Protein AF-G9ZBE1-F1 (afdb_monomer_lite)

Organism: NCBI:txid797473

pLDDT: mean 73.11, std 12.09, range [47.0, 89.06]

Structure (mmCIF, N/CA/C/O backbone):
data_AF-G9ZBE1-F1
#
_entry.id   AF-G9ZBE1-F1
#
loop_
_atom_site.group_PDB
_atom_site.id
_atom_site.type_symbol
_atom_site.label_atom_id
_atom_site.label_alt_id
_atom_site.label_comp_id
_atom_site.label_asym_id
_atom_site.label_entity_id
_atom_site.label_seq_id
_atom_site.pdbx_PDB_ins_code
_atom_site.Cartn_x
_atom_site.Cartn_y
_atom_site.Cartn_z
_atom_site.occupancy
_atom_site.B_iso_or_equiv
_atom_site.auth_seq_id
_atom_site.auth_comp_id
_atom_site.auth_asym_id
_atom_site.auth_atom_id
_atom_site.pdbx_PDB_model_num
ATOM 1 N N . MET A 1 1 ? -3.072 -9.191 -28.653 1.00 50.47 1 MET A N 1
ATOM 2 C CA . MET A 1 1 ? -3.998 -8.222 -28.017 1.00 50.47 1 MET A CA 1
ATOM 3 C C . MET A 1 1 ? -5.434 -8.703 -28.158 1.00 50.47 1 MET A C 1
ATOM 5 O O . MET A 1 1 ? -5.797 -9.141 -29.244 1.00 50.47 1 MET A O 1
ATOM 9 N N . SER A 1 2 ? -6.233 -8.673 -27.086 1.00 55.62 2 SER A N 1
ATOM 10 C CA . SER A 1 2 ? -7.622 -9.154 -27.122 1.00 55.62 2 SER A CA 1
ATOM 11 C C . SER A 1 2 ? -8.547 -8.167 -27.867 1.00 55.62 2 SER A C 1
ATOM 13 O O . SER A 1 2 ? -8.352 -6.952 -27.777 1.00 55.62 2 SER A O 1
ATOM 15 N N . PRO A 1 3 ? -9.570 -8.649 -28.598 1.00 58.62 3 PRO A N 1
ATOM 16 C CA . PRO A 1 3 ? -10.472 -7.803 -29.394 1.00 58.62 3 PRO A CA 1
ATOM 17 C C . PRO A 1 3 ? -11.284 -6.810 -28.545 1.00 58.62 3 PRO A C 1
ATOM 19 O O . PRO A 1 3 ? -11.623 -5.725 -29.013 1.00 58.62 3 PRO A O 1
ATOM 22 N N . LEU A 1 4 ? -11.531 -7.143 -27.273 1.00 61.28 4 LEU A N 1
ATOM 23 C CA . LEU A 1 4 ? -12.170 -6.254 -26.301 1.00 61.28 4 LEU A CA 1
ATOM 24 C C . LEU A 1 4 ? -11.315 -5.007 -26.021 1.00 61.28 4 LEU A C 1
ATOM 26 O O . LEU A 1 4 ? -11.845 -3.903 -25.927 1.00 61.28 4 LEU A O 1
ATOM 30 N N . HIS A 1 5 ? -9.994 -5.178 -25.931 1.00 57.56 5 HIS A N 1
ATOM 31 C CA . HIS A 1 5 ? -9.061 -4.088 -25.657 1.00 57.56 5 HIS A CA 1
ATOM 32 C C . HIS A 1 5 ? -9.079 -3.057 -26.795 1.00 57.56 5 HIS A C 1
ATOM 34 O O . HIS A 1 5 ? -9.259 -1.867 -26.549 1.00 57.56 5 HIS A O 1
ATOM 40 N N . LYS A 1 6 ? -9.048 -3.528 -28.051 1.00 59.34 6 LYS A N 1
ATOM 41 C CA . LYS A 1 6 ? -9.150 -2.666 -29.242 1.00 59.34 6 LYS A CA 1
ATOM 42 C C . LYS A 1 6 ? -10.479 -1.905 -29.312 1.00 59.34 6 LYS A C 1
ATOM 44 O O . LYS A 1 6 ? -10.501 -0.730 -29.670 1.00 59.34 6 LYS A O 1
ATOM 49 N N . ALA A 1 7 ? -11.589 -2.555 -28.956 1.00 63.06 7 ALA A N 1
ATOM 50 C CA . ALA A 1 7 ? -12.904 -1.914 -28.947 1.00 63.06 7 ALA A CA 1
ATOM 51 C C . ALA A 1 7 ? -13.002 -0.796 -27.893 1.00 63.06 7 ALA A C 1
ATOM 53 O O . ALA A 1 7 ? -13.623 0.239 -28.141 1.00 63.06 7 ALA A O 1
ATOM 54 N N . LEU A 1 8 ? -12.368 -0.990 -26.734 1.00 63.41 8 LEU A N 1
ATOM 55 C CA . LEU A 1 8 ? -12.395 -0.036 -25.630 1.00 63.41 8 LEU A CA 1
ATOM 56 C C . LEU A 1 8 ? -11.559 1.214 -25.944 1.00 63.41 8 LEU A C 1
ATOM 58 O O . LEU A 1 8 ? -12.048 2.326 -25.753 1.00 63.41 8 LEU A O 1
ATOM 62 N N . TYR A 1 9 ? -10.373 1.043 -26.536 1.00 61.38 9 TYR A N 1
ATOM 63 C CA . TYR A 1 9 ? -9.543 2.154 -27.022 1.00 61.38 9 TYR A CA 1
ATOM 64 C C . TYR A 1 9 ? -10.229 2.962 -28.126 1.00 61.38 9 TYR A C 1
ATOM 66 O O . TYR A 1 9 ? -10.287 4.188 -28.045 1.00 61.38 9 TYR A O 1
ATOM 74 N N . ARG A 1 10 ? -10.842 2.292 -29.112 1.00 61.91 10 ARG A N 1
ATOM 75 C CA . ARG A 1 10 ? -11.591 2.963 -30.189 1.00 61.91 10 ARG A CA 1
ATOM 76 C C . ARG A 1 10 ? -12.733 3.825 -29.646 1.00 61.91 10 ARG A C 1
ATOM 78 O O . ARG A 1 10 ? -12.958 4.933 -30.126 1.00 61.91 10 ARG A O 1
ATOM 85 N N . LYS A 1 11 ? -13.437 3.327 -28.623 1.00 65.81 11 LYS A N 1
ATOM 86 C CA . LYS A 1 11 ? -14.534 4.050 -27.968 1.00 65.81 11 LYS A CA 1
ATOM 87 C C . LYS A 1 11 ? -14.037 5.219 -27.109 1.00 65.81 11 LYS A C 1
ATOM 89 O O . LYS A 1 11 ? -14.715 6.236 -27.048 1.00 65.81 11 LYS A O 1
ATOM 94 N N . MET A 1 12 ? -12.882 5.079 -26.457 1.00 61.94 12 MET A N 1
ATOM 95 C CA . MET A 1 12 ? -12.323 6.105 -25.569 1.00 61.94 12 MET A CA 1
ATOM 96 C C . MET A 1 12 ? -11.656 7.254 -26.344 1.00 61.94 12 MET A C 1
ATOM 98 O O . MET A 1 12 ? -11.808 8.407 -25.957 1.00 61.94 12 MET A O 1
ATOM 102 N N . LEU A 1 13 ? -10.969 6.959 -27.455 1.00 62.12 13 LEU A N 1
ATOM 103 C CA . LEU A 1 13 ? -10.292 7.968 -28.283 1.00 62.12 13 LEU A CA 1
ATOM 104 C C . LEU A 1 13 ? -11.146 8.537 -29.423 1.00 62.12 13 LEU A C 1
ATOM 106 O O . LEU A 1 13 ? -10.695 9.449 -30.109 1.00 62.12 13 LEU A O 1
ATOM 110 N N . ASN A 1 14 ? -12.351 8.004 -29.655 1.00 60.47 14 ASN A N 1
ATOM 111 C CA . ASN A 1 14 ? -13.213 8.372 -30.786 1.00 60.47 14 ASN A CA 1
ATOM 112 C C . ASN A 1 14 ? -12.461 8.391 -32.139 1.00 60.47 14 ASN A C 1
ATOM 114 O O . ASN A 1 14 ? -12.745 9.200 -33.021 1.00 60.47 14 ASN A O 1
ATOM 118 N N . ALA A 1 15 ? -11.455 7.523 -32.277 1.00 55.75 15 ALA A N 1
ATOM 119 C CA . ALA A 1 15 ? -10.520 7.502 -33.391 1.00 55.75 15 ALA A CA 1
ATOM 120 C C . ALA A 1 15 ? -10.653 6.179 -34.151 1.00 55.75 15 ALA A C 1
ATOM 122 O O . ALA A 1 15 ? -10.597 5.101 -33.561 1.00 55.75 15 ALA A O 1
ATOM 123 N N . ASN A 1 16 ? -10.826 6.261 -35.474 1.00 54.28 16 ASN A N 1
ATOM 124 C CA . ASN A 1 16 ? -10.904 5.095 -36.361 1.00 54.28 16 ASN A CA 1
ATOM 125 C C . ASN A 1 16 ? -9.528 4.486 -36.694 1.00 54.28 16 ASN A C 1
ATOM 127 O O . ASN A 1 16 ? -9.482 3.404 -37.276 1.00 54.28 16 ASN A O 1
ATOM 131 N N . CYS A 1 17 ? -8.426 5.152 -36.329 1.00 55.12 17 CYS A N 1
ATOM 132 C CA . CYS A 1 17 ? -7.070 4.628 -36.494 1.00 55.12 17 CYS A CA 1
ATOM 133 C C . CYS A 1 17 ? -6.639 3.817 -35.270 1.00 55.12 17 CYS A C 1
ATOM 135 O O . CYS A 1 17 ? -6.982 4.163 -34.139 1.00 55.12 17 CYS A O 1
ATOM 137 N N . GLU A 1 18 ? -5.881 2.741 -35.506 1.00 56.34 18 GLU A N 1
ATOM 138 C CA . GLU A 1 18 ? -5.198 2.024 -34.428 1.00 56.34 18 GLU A CA 1
ATOM 139 C C . GLU A 1 18 ? -4.273 3.010 -33.691 1.00 56.34 18 GLU A C 1
ATOM 141 O O . GLU A 1 18 ? -3.544 3.756 -34.350 1.00 56.34 18 GLU A O 1
ATOM 146 N N . PRO A 1 19 ? -4.356 3.096 -32.353 1.00 56.06 19 PRO A N 1
ATOM 147 C CA . PRO A 1 19 ? -3.488 3.975 -31.586 1.00 56.06 19 PRO A CA 1
ATOM 148 C C . PRO A 1 19 ? -2.032 3.522 -31.743 1.00 56.06 19 PRO A C 1
ATOM 150 O O . PRO A 1 19 ? -1.726 2.335 -31.676 1.00 56.06 19 PRO A O 1
ATOM 153 N N . ASP A 1 20 ? -1.144 4.486 -31.966 1.00 62.50 20 ASP A N 1
ATOM 154 C CA . ASP A 1 20 ? 0.294 4.250 -32.068 1.00 62.50 20 ASP A CA 1
ATOM 155 C C . ASP A 1 20 ? 0.813 3.663 -30.739 1.00 62.50 20 ASP A C 1
ATOM 157 O O . ASP A 1 20 ? 0.354 4.077 -29.665 1.00 62.50 20 ASP A O 1
ATOM 161 N N . GLU A 1 21 ? 1.770 2.726 -30.764 1.00 63.00 21 GLU A N 1
ATOM 162 C CA . GLU A 1 21 ? 2.227 2.001 -29.556 1.00 63.00 21 GLU A CA 1
ATOM 163 C C . GLU A 1 21 ? 2.662 2.959 -28.431 1.00 63.00 21 GLU A C 1
ATOM 165 O O . GLU A 1 21 ? 2.529 2.677 -27.237 1.00 63.00 21 GLU A O 1
ATOM 170 N N . ARG A 1 22 ? 3.161 4.139 -28.811 1.00 60.19 22 ARG A N 1
ATOM 171 C CA . ARG A 1 22 ? 3.568 5.205 -27.893 1.00 60.19 22 ARG A CA 1
ATOM 172 C C . ARG A 1 22 ? 2.382 5.871 -27.186 1.00 60.19 22 ARG A C 1
ATOM 174 O O . ARG A 1 22 ? 2.487 6.188 -26.000 1.00 60.19 22 ARG A O 1
ATOM 181 N N . GLN A 1 23 ? 1.258 6.066 -27.878 1.00 62.56 23 GLN A N 1
ATOM 182 C CA . GLN A 1 23 ? 0.028 6.595 -27.278 1.00 62.56 23 GLN A CA 1
ATOM 183 C C . GLN A 1 23 ? -0.629 5.570 -26.351 1.00 62.56 23 GLN A C 1
ATOM 185 O O . GLN A 1 23 ? -1.072 5.938 -25.262 1.00 62.56 23 GLN A O 1
ATOM 190 N N . GLU A 1 24 ? -0.642 4.288 -26.726 1.00 63.84 24 GLU A N 1
ATOM 191 C CA . GLU A 1 24 ? -1.160 3.225 -25.855 1.00 63.84 24 GLU A CA 1
ATOM 192 C C . GLU A 1 24 ? -0.378 3.135 -24.537 1.00 63.84 24 GLU A C 1
ATOM 194 O O . GLU A 1 24 ? -0.990 3.048 -23.467 1.00 63.84 24 GLU A O 1
ATOM 199 N N . ARG A 1 25 ? 0.961 3.232 -24.587 1.00 64.50 25 ARG A N 1
ATOM 200 C CA . ARG A 1 25 ? 1.811 3.280 -23.382 1.00 64.50 25 ARG A CA 1
ATOM 201 C C . ARG A 1 25 ? 1.525 4.503 -22.514 1.00 64.50 25 ARG A C 1
ATOM 203 O O . ARG A 1 25 ? 1.436 4.366 -21.296 1.00 64.50 25 ARG A O 1
ATOM 210 N N . MET A 1 26 ? 1.347 5.680 -23.116 1.00 67.00 26 MET A N 1
ATOM 211 C CA . MET A 1 26 ? 1.056 6.910 -22.371 1.00 67.00 26 MET A CA 1
ATOM 212 C C . MET A 1 26 ? -0.289 6.825 -21.636 1.00 67.00 26 MET A C 1
ATOM 214 O O . MET A 1 26 ? -0.357 7.115 -20.4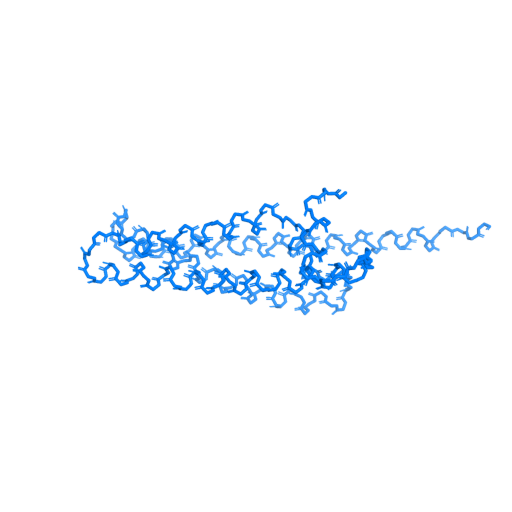41 1.00 67.00 26 MET A O 1
ATOM 218 N N . ILE A 1 27 ? -1.330 6.340 -22.317 1.00 68.00 27 ILE A N 1
ATOM 219 C CA . ILE A 1 27 ? -2.666 6.156 -21.731 1.00 68.00 27 ILE A CA 1
ATOM 220 C C . ILE A 1 27 ? -2.626 5.112 -20.614 1.00 68.00 27 ILE A C 1
ATOM 222 O O . ILE A 1 27 ? -3.179 5.339 -19.540 1.00 68.00 27 ILE A O 1
ATOM 226 N N . ASN A 1 28 ? -1.932 3.992 -20.825 1.00 68.62 28 ASN A N 1
ATOM 227 C CA . ASN A 1 28 ? -1.790 2.965 -19.794 1.00 68.62 28 ASN A CA 1
ATOM 228 C C . ASN A 1 28 ? -1.025 3.474 -18.562 1.00 68.62 28 ASN A C 1
ATOM 230 O O . ASN A 1 28 ? -1.391 3.131 -17.438 1.00 68.62 28 ASN A O 1
ATOM 234 N N . ALA A 1 29 ? -0.013 4.328 -18.742 1.00 66.12 29 ALA A N 1
ATOM 235 C CA . ALA A 1 29 ? 0.716 4.941 -17.634 1.00 66.12 29 ALA A CA 1
ATOM 236 C C . ALA A 1 29 ? -0.154 5.929 -16.834 1.00 66.12 29 ALA A C 1
ATOM 238 O O . ALA A 1 29 ? -0.122 5.928 -15.600 1.00 66.12 29 ALA A O 1
ATOM 239 N N . GLU A 1 30 ? -0.961 6.755 -17.503 1.00 68.56 30 GLU A N 1
ATOM 240 C CA . GLU A 1 30 ? -1.907 7.655 -16.828 1.00 68.56 30 GLU A CA 1
ATOM 241 C C . GLU A 1 30 ? -3.018 6.889 -16.108 1.00 68.56 30 GLU A C 1
ATOM 243 O O . GLU A 1 30 ? -3.347 7.206 -14.961 1.00 68.56 30 GLU A O 1
ATOM 248 N N . LEU A 1 31 ? -3.543 5.833 -16.731 1.00 72.50 31 LEU A N 1
ATOM 249 C CA . LEU A 1 31 ? -4.567 4.981 -16.137 1.00 72.50 31 LEU A CA 1
ATOM 250 C C . LEU A 1 31 ? -4.028 4.234 -14.910 1.00 72.50 31 LEU A C 1
ATOM 252 O O . LEU A 1 31 ? -4.715 4.167 -13.891 1.00 72.50 31 LEU A O 1
ATOM 256 N N . ALA A 1 32 ? -2.773 3.773 -14.946 1.00 69.25 32 ALA A N 1
ATOM 257 C CA . ALA A 1 32 ? -2.093 3.201 -13.784 1.00 69.25 32 ALA A CA 1
ATOM 258 C C . ALA A 1 32 ? -1.931 4.225 -12.645 1.00 69.25 32 ALA A C 1
ATOM 260 O O . ALA A 1 32 ? -2.216 3.909 -11.488 1.00 69.25 32 ALA A O 1
ATOM 261 N N . ARG A 1 33 ? -1.549 5.475 -12.946 1.00 70.12 33 ARG A N 1
ATOM 262 C CA . ARG A 1 33 ? -1.481 6.545 -11.929 1.00 70.12 33 ARG A CA 1
ATOM 263 C C . ARG A 1 33 ? -2.850 6.840 -11.323 1.00 70.12 33 ARG A C 1
ATOM 265 O O . ARG A 1 33 ? -2.955 6.982 -10.106 1.00 70.12 33 ARG A O 1
ATOM 272 N N . CYS A 1 34 ? -3.894 6.916 -12.147 1.00 78.19 34 CYS A N 1
ATOM 273 C CA . CYS A 1 34 ? -5.261 7.130 -11.679 1.00 78.19 34 CYS A CA 1
ATOM 274 C C . CYS A 1 34 ? -5.708 5.993 -10.748 1.00 78.19 34 CYS A C 1
ATOM 276 O O . CYS A 1 34 ? -6.214 6.243 -9.657 1.00 78.19 34 CYS A O 1
ATOM 278 N N . LEU A 1 35 ? -5.425 4.747 -11.125 1.00 79.06 35 LEU A N 1
ATOM 279 C CA . LEU A 1 35 ? -5.734 3.563 -10.330 1.00 79.06 35 LEU A CA 1
ATOM 280 C C . LEU A 1 35 ? -5.061 3.595 -8.944 1.00 79.06 35 LEU A C 1
ATOM 282 O O . LEU A 1 35 ? -5.707 3.272 -7.948 1.00 79.06 35 LEU A O 1
ATOM 286 N N . VAL A 1 36 ? -3.803 4.048 -8.857 1.00 75.69 36 VAL A N 1
ATOM 287 C CA . VAL A 1 36 ? -3.096 4.241 -7.575 1.00 75.69 36 VAL A CA 1
ATOM 288 C C . VAL A 1 36 ? -3.803 5.280 -6.699 1.00 75.69 36 VAL A C 1
ATOM 290 O O . VAL A 1 36 ? -3.979 5.058 -5.502 1.00 75.69 36 VAL A O 1
ATOM 293 N N . TRP A 1 37 ? -4.256 6.398 -7.269 1.00 78.81 37 TRP A N 1
ATOM 294 C CA . TRP A 1 37 ? -5.018 7.397 -6.512 1.00 78.81 37 TRP A CA 1
ATOM 295 C C . TRP A 1 37 ? -6.361 6.858 -6.020 1.00 78.81 37 TRP A C 1
ATOM 297 O O . TRP A 1 37 ? -6.717 7.071 -4.860 1.00 78.81 37 TRP A O 1
ATOM 307 N N . ILE A 1 38 ? -7.086 6.118 -6.861 1.00 84.38 38 ILE A N 1
ATOM 308 C CA . ILE A 1 38 ? -8.364 5.503 -6.478 1.00 84.38 38 ILE A CA 1
ATOM 309 C C . ILE A 1 38 ? -8.141 4.459 -5.371 1.00 84.38 38 ILE A C 1
ATOM 311 O O . ILE A 1 38 ? -8.933 4.400 -4.428 1.00 84.38 38 ILE A O 1
ATOM 315 N N . TYR A 1 39 ? -7.050 3.688 -5.419 1.00 83.56 39 TYR A N 1
ATOM 316 C CA . TYR A 1 39 ? -6.660 2.774 -4.339 1.00 83.56 39 TYR A CA 1
ATOM 317 C C . TYR A 1 39 ? -6.509 3.512 -3.000 1.00 83.56 39 TYR A C 1
ATOM 319 O O . TYR A 1 39 ? -7.122 3.123 -2.006 1.00 83.56 39 TYR A O 1
ATOM 327 N N . TRP A 1 40 ? -5.772 4.625 -2.976 1.00 82.56 40 TRP A N 1
ATOM 328 C CA . TRP A 1 40 ? -5.585 5.403 -1.748 1.00 82.56 40 TRP A CA 1
ATOM 329 C C . TRP A 1 40 ? -6.881 6.036 -1.240 1.00 82.56 40 TRP A C 1
ATOM 331 O O . TRP A 1 40 ? -7.180 5.940 -0.049 1.00 82.56 40 TRP A O 1
ATOM 341 N N . ILE A 1 41 ? -7.678 6.642 -2.124 1.00 87.25 41 ILE A N 1
ATOM 342 C CA . ILE A 1 41 ? -8.953 7.269 -1.747 1.00 87.25 41 ILE A CA 1
ATOM 343 C C . ILE A 1 41 ? -9.918 6.219 -1.190 1.00 87.25 41 ILE A C 1
ATOM 345 O O . ILE A 1 41 ? -10.479 6.412 -0.112 1.00 87.25 41 ILE A O 1
ATOM 349 N N . SER A 1 42 ? -10.082 5.092 -1.886 1.00 87.06 42 SER A N 1
ATOM 350 C CA . SER A 1 42 ? -10.960 4.009 -1.430 1.00 87.06 42 SER A CA 1
ATOM 351 C C . SER A 1 42 ? -10.491 3.411 -0.104 1.00 87.06 42 SER A C 1
ATOM 353 O O . SER A 1 42 ? -11.319 3.163 0.771 1.00 87.06 42 SER A O 1
ATOM 355 N N . GLY A 1 43 ? -9.178 3.268 0.097 1.00 84.75 43 GLY A N 1
ATOM 356 C CA . GLY A 1 43 ? -8.607 2.822 1.364 1.00 84.75 43 GLY A CA 1
ATOM 357 C C . GLY A 1 43 ? -8.898 3.782 2.520 1.00 84.75 43 GLY A C 1
ATOM 358 O O . GLY A 1 43 ? -9.327 3.345 3.589 1.00 84.75 43 GLY A O 1
ATOM 359 N N . ILE A 1 44 ? -8.709 5.091 2.318 1.00 87.31 44 ILE A N 1
ATOM 360 C CA . ILE A 1 44 ? -8.994 6.114 3.340 1.00 87.31 44 ILE A CA 1
ATOM 361 C C . ILE A 1 44 ? -10.484 6.120 3.689 1.00 87.31 44 ILE A C 1
ATOM 363 O O . ILE A 1 44 ? -10.835 6.101 4.869 1.00 87.31 44 ILE A O 1
ATOM 367 N N . MET A 1 45 ? -11.360 6.092 2.683 1.00 88.75 45 MET A N 1
ATOM 368 C CA . MET A 1 45 ? -12.808 6.044 2.898 1.00 88.75 45 MET A CA 1
ATOM 369 C C . MET A 1 45 ? -13.219 4.783 3.662 1.00 88.75 45 MET A C 1
ATOM 371 O O . MET A 1 45 ? -13.975 4.872 4.628 1.00 88.75 45 MET A O 1
ATOM 375 N N . MET A 1 46 ? -12.659 3.626 3.302 1.00 88.50 46 MET A N 1
ATOM 376 C CA . MET A 1 46 ? -12.877 2.369 4.018 1.00 88.50 46 MET A CA 1
ATOM 377 C C . MET A 1 46 ? -12.454 2.470 5.492 1.00 88.50 46 MET A C 1
ATOM 379 O O . MET A 1 46 ? -13.221 2.069 6.368 1.00 88.50 46 MET A O 1
ATOM 383 N N . LEU A 1 47 ? -11.271 3.025 5.787 1.00 86.19 47 LEU A N 1
ATOM 384 C CA . LEU A 1 47 ? -10.800 3.217 7.166 1.00 86.19 47 LEU A CA 1
ATOM 385 C C . LEU A 1 47 ? -11.706 4.156 7.967 1.00 86.19 47 LEU A C 1
ATOM 387 O O . LEU A 1 47 ? -12.028 3.850 9.114 1.00 86.19 47 LEU A O 1
ATOM 391 N N . LEU A 1 48 ? -12.129 5.275 7.373 1.00 87.50 48 LEU A N 1
ATOM 392 C CA . LEU A 1 48 ? -13.031 6.229 8.020 1.00 87.50 48 LEU A CA 1
ATOM 393 C C . LEU A 1 48 ? -14.381 5.585 8.348 1.00 87.50 48 LEU A C 1
ATOM 395 O O . LEU A 1 48 ? -14.865 5.729 9.470 1.00 87.50 48 LEU A O 1
ATOM 399 N N . CYS A 1 49 ? -14.958 4.835 7.408 1.00 86.69 49 CYS A N 1
ATOM 400 C CA . CYS A 1 49 ? -16.213 4.118 7.616 1.00 86.69 49 CYS A CA 1
ATOM 401 C C . CYS A 1 49 ? -16.083 3.027 8.695 1.00 86.69 49 CYS A C 1
ATOM 403 O O . CYS A 1 49 ? -16.929 2.939 9.583 1.00 86.69 49 CYS A O 1
ATOM 405 N N . LEU A 1 50 ? -14.988 2.258 8.693 1.00 83.62 50 LEU A N 1
ATOM 406 C CA . LEU A 1 50 ? -14.711 1.267 9.739 1.00 83.62 50 LEU A CA 1
ATOM 407 C C . LEU A 1 50 ? -14.567 1.913 11.121 1.00 83.62 50 LEU A C 1
ATOM 409 O O . LEU A 1 50 ? -15.105 1.403 12.103 1.00 83.62 50 LEU A O 1
ATOM 413 N N . PHE A 1 51 ? -13.845 3.030 11.210 1.00 83.31 51 PHE A N 1
ATOM 414 C CA . PHE A 1 51 ? -13.665 3.754 12.465 1.00 83.31 51 PHE A CA 1
ATOM 415 C C . PHE A 1 51 ? -14.986 4.341 12.974 1.00 83.31 51 PHE A C 1
ATOM 417 O O . PHE A 1 51 ? -15.295 4.230 14.159 1.00 83.31 51 PHE A O 1
ATOM 424 N N . HIS A 1 52 ? -15.790 4.903 12.073 1.00 86.19 52 HIS A N 1
ATOM 425 C CA . HIS A 1 52 ? -17.118 5.418 12.380 1.00 86.19 52 HIS A CA 1
ATOM 426 C C . HIS A 1 52 ? -18.046 4.326 12.935 1.00 86.19 52 HIS A C 1
ATOM 428 O O . HIS A 1 52 ? -18.618 4.502 14.013 1.00 86.19 52 HIS A O 1
ATOM 434 N N . ASP A 1 53 ? -18.146 3.177 12.259 1.00 83.94 53 ASP A N 1
ATOM 435 C CA . ASP A 1 53 ? -18.981 2.057 12.716 1.00 83.94 53 ASP A CA 1
ATOM 436 C C . ASP A 1 53 ? -18.534 1.549 14.095 1.00 83.94 53 ASP A C 1
ATOM 438 O O . ASP A 1 53 ? -19.361 1.256 14.963 1.00 83.94 53 ASP A O 1
ATOM 442 N N . LYS A 1 54 ? -17.215 1.510 14.332 1.00 77.94 54 LYS A N 1
ATOM 443 C CA . LYS A 1 54 ? -16.635 1.136 15.627 1.00 77.94 54 LYS A CA 1
ATOM 444 C C . LYS A 1 54 ? -16.962 2.126 16.737 1.00 77.94 54 LYS A C 1
ATOM 446 O O . LYS A 1 54 ? -17.307 1.684 17.831 1.00 77.94 54 LYS A O 1
ATOM 451 N N . LEU A 1 55 ? -16.864 3.430 16.478 1.00 79.69 55 LEU A N 1
ATOM 452 C CA . LEU A 1 55 ? -17.209 4.464 17.458 1.00 79.69 55 LEU A CA 1
ATOM 453 C C . LEU A 1 55 ? -18.687 4.419 17.847 1.00 79.69 55 LEU A C 1
ATOM 455 O O . LEU A 1 55 ? -19.018 4.644 19.007 1.00 79.69 55 LEU A O 1
ATOM 459 N N . GLN A 1 56 ? -19.565 4.102 16.896 1.00 82.44 56 GLN A N 1
ATOM 460 C CA . GLN A 1 56 ? -20.995 3.964 17.165 1.00 82.44 56 GLN A CA 1
ATOM 461 C C . GLN A 1 56 ? -21.366 2.636 17.843 1.00 82.44 56 GLN A C 1
ATOM 463 O O . GLN A 1 56 ? -22.519 2.456 18.222 1.00 82.44 56 GLN A O 1
ATOM 468 N N . GLY A 1 57 ? -20.420 1.700 18.001 1.00 69.81 57 GLY A N 1
ATOM 469 C CA . GLY A 1 57 ? -20.700 0.356 18.515 1.00 69.81 57 GL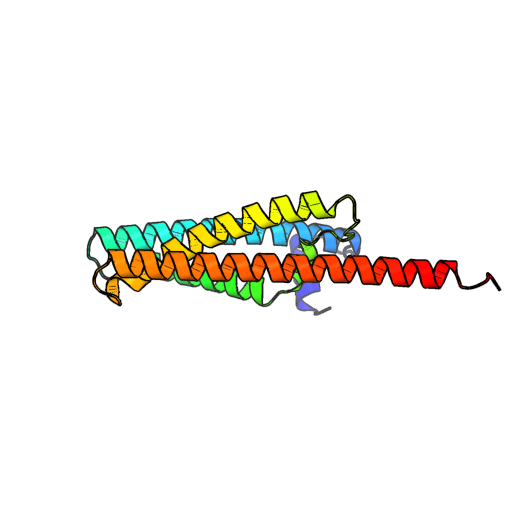Y A CA 1
ATOM 470 C C . GLY A 1 57 ? -21.615 -0.468 17.601 1.00 69.81 57 GLY A C 1
ATOM 471 O O . GLY A 1 57 ? -22.169 -1.477 18.036 1.00 69.81 57 GLY A O 1
ATOM 472 N N . ASN A 1 58 ? -21.781 -0.041 16.348 1.00 68.88 58 ASN A N 1
ATOM 473 C CA . ASN A 1 58 ? -22.694 -0.648 15.393 1.00 68.88 58 ASN A CA 1
ATOM 474 C C . ASN A 1 58 ? -22.051 -1.858 14.702 1.00 68.88 58 ASN A C 1
ATOM 476 O O . ASN A 1 58 ? -20.827 -1.980 14.587 1.00 68.88 58 ASN A O 1
ATOM 480 N N . ALA A 1 59 ? -22.899 -2.761 14.206 1.00 73.25 59 ALA A N 1
ATOM 481 C CA . ALA A 1 59 ? -22.475 -3.733 13.207 1.00 73.25 59 ALA A CA 1
ATOM 482 C C . ALA A 1 59 ? -21.966 -3.000 11.953 1.00 73.25 59 ALA A C 1
ATOM 484 O O . ALA A 1 59 ? -22.398 -1.884 11.664 1.00 73.25 59 ALA A O 1
ATOM 485 N N . VAL A 1 60 ? -21.052 -3.635 11.212 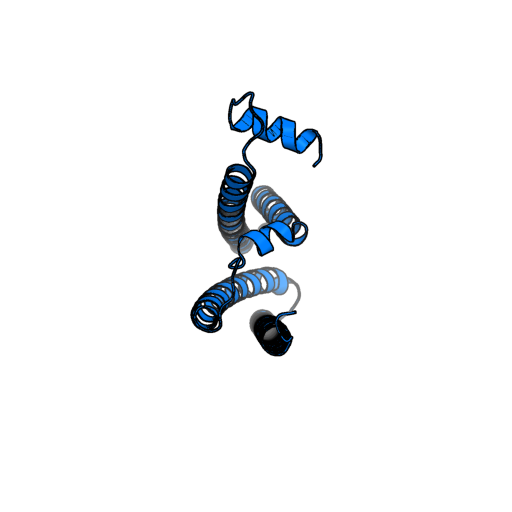1.00 79.69 60 VAL A N 1
ATOM 486 C CA . VAL A 1 60 ? -20.465 -3.061 9.991 1.00 79.69 60 VAL A CA 1
ATOM 487 C C . VAL A 1 60 ? -21.580 -2.642 9.031 1.00 79.69 60 VAL A C 1
ATOM 489 O O . VAL A 1 60 ? -22.410 -3.466 8.640 1.00 79.69 60 VAL A O 1
ATOM 492 N N . SER A 1 61 ? -21.606 -1.364 8.661 1.00 84.38 61 SER A N 1
ATOM 493 C CA . SER A 1 61 ? -22.658 -0.796 7.825 1.00 84.38 61 SER A CA 1
ATOM 494 C C . SER A 1 61 ? -22.533 -1.245 6.366 1.00 84.38 61 SER A C 1
ATOM 496 O O . SER A 1 61 ? -21.456 -1.606 5.879 1.00 84.38 61 SER A O 1
ATOM 498 N N . ALA A 1 62 ? -23.641 -1.174 5.622 1.00 85.94 62 ALA A N 1
ATOM 499 C CA . ALA A 1 62 ? -23.646 -1.443 4.182 1.00 85.94 62 ALA A CA 1
ATOM 500 C C . ALA A 1 62 ? -22.700 -0.501 3.408 1.00 85.94 62 ALA A C 1
ATOM 502 O O . ALA A 1 62 ? -22.094 -0.901 2.412 1.00 85.94 62 ALA A O 1
ATOM 503 N N . VAL A 1 63 ? -22.524 0.734 3.893 1.00 87.00 63 VAL A N 1
ATOM 504 C CA . VAL A 1 63 ? -21.589 1.714 3.320 1.00 87.00 63 VAL A CA 1
ATOM 505 C C . VAL A 1 63 ? -20.147 1.239 3.500 1.00 87.00 63 VAL A C 1
ATOM 507 O O . VAL A 1 63 ? -19.380 1.224 2.537 1.00 87.00 63 VAL A O 1
ATOM 510 N N . THR A 1 64 ? -19.791 0.767 4.695 1.00 85.81 64 THR A N 1
ATOM 511 C CA . THR A 1 64 ? -18.461 0.211 4.981 1.00 85.81 64 THR A CA 1
ATOM 512 C C . THR A 1 64 ? -18.180 -1.045 4.160 1.00 85.81 64 THR A C 1
ATOM 514 O O . THR A 1 64 ? -17.096 -1.172 3.593 1.00 85.81 64 THR A O 1
ATOM 517 N N . LEU A 1 65 ? -19.161 -1.945 4.021 1.00 86.19 65 LEU A N 1
ATOM 518 C CA . LEU A 1 65 ? -19.052 -3.126 3.151 1.00 86.19 65 LEU A CA 1
ATOM 519 C C . LEU A 1 65 ? -18.812 -2.749 1.686 1.00 86.19 65 LEU A C 1
ATOM 521 O O . LEU A 1 65 ? -17.977 -3.364 1.024 1.00 86.19 65 LEU A O 1
ATOM 525 N N . THR A 1 66 ? -19.499 -1.716 1.196 1.00 88.88 66 THR A N 1
ATOM 526 C CA . THR A 1 66 ? -19.328 -1.225 -0.178 1.00 88.88 66 THR A CA 1
ATOM 527 C C . THR A 1 66 ? -17.903 -0.726 -0.407 1.00 88.88 66 THR A C 1
ATOM 529 O O . THR A 1 66 ? -17.251 -1.139 -1.366 1.00 88.88 66 THR A O 1
ATOM 532 N N . TRP A 1 67 ? -17.377 0.100 0.502 1.00 88.62 67 TRP A N 1
ATOM 533 C CA . TRP A 1 67 ? -15.998 0.585 0.405 1.00 88.62 67 TRP A CA 1
ATOM 534 C C . TRP A 1 67 ? -14.961 -0.529 0.561 1.00 88.62 67 TRP A C 1
ATOM 536 O O . TRP A 1 67 ? -13.970 -0.519 -0.166 1.00 88.62 67 TRP A O 1
ATOM 546 N N . MET A 1 68 ? -15.205 -1.518 1.428 1.00 86.25 68 MET A N 1
ATOM 547 C CA . MET A 1 68 ? -14.352 -2.709 1.525 1.00 86.25 68 MET A CA 1
ATOM 548 C C . MET A 1 68 ? -14.307 -3.482 0.206 1.00 86.25 68 MET A C 1
ATOM 550 O O . MET A 1 68 ? -13.225 -3.856 -0.243 1.00 86.25 68 MET A O 1
ATOM 554 N N . PHE A 1 69 ? -15.455 -3.696 -0.441 1.00 87.88 69 PHE A N 1
ATOM 555 C CA . PHE A 1 69 ? -15.508 -4.403 -1.719 1.00 87.88 69 PHE A CA 1
ATOM 556 C C . PHE A 1 69 ? -14.783 -3.635 -2.830 1.00 87.88 69 PHE A C 1
ATOM 558 O O . PHE A 1 69 ? -13.984 -4.221 -3.558 1.00 87.88 69 PHE A O 1
ATOM 565 N N . ILE A 1 70 ? -15.009 -2.320 -2.928 1.00 88.06 70 ILE A N 1
ATOM 566 C CA . ILE A 1 70 ? -14.328 -1.450 -3.900 1.00 88.06 70 ILE A CA 1
ATOM 567 C C . ILE A 1 70 ? -12.811 -1.495 -3.685 1.00 88.06 70 ILE A C 1
ATOM 569 O O . ILE A 1 70 ? -12.062 -1.708 -4.638 1.00 88.06 70 ILE A O 1
ATOM 573 N N . PHE A 1 71 ? -12.359 -1.344 -2.439 1.00 86.75 71 PHE A N 1
ATOM 574 C CA . PHE A 1 71 ? -10.940 -1.375 -2.101 1.00 86.75 71 PHE A CA 1
ATOM 575 C C . PHE A 1 71 ? -10.301 -2.725 -2.449 1.00 86.75 71 PHE A C 1
ATOM 577 O O . PHE A 1 71 ? -9.267 -2.759 -3.114 1.00 86.75 71 PHE A O 1
ATOM 584 N N . LEU A 1 72 ? -10.935 -3.839 -2.066 1.00 85.75 72 LEU A N 1
ATOM 585 C CA . LEU A 1 72 ? -10.446 -5.184 -2.381 1.00 85.75 72 LEU A CA 1
ATOM 586 C C . LEU A 1 72 ? -10.400 -5.440 -3.886 1.00 85.75 72 LEU A C 1
ATOM 588 O O . LEU A 1 72 ? -9.432 -6.018 -4.372 1.00 85.75 72 LEU A O 1
ATOM 592 N N . PHE A 1 73 ? -11.412 -4.993 -4.629 1.00 85.75 73 PHE A N 1
ATOM 593 C CA . PHE A 1 73 ? -11.425 -5.113 -6.082 1.00 85.75 73 PHE A CA 1
ATOM 594 C C . PHE A 1 73 ? -10.233 -4.385 -6.708 1.00 85.75 73 PHE A C 1
ATOM 596 O O . PHE A 1 73 ? -9.510 -4.972 -7.512 1.00 85.75 73 PHE A O 1
ATOM 603 N N . ILE A 1 74 ? -9.983 -3.137 -6.299 1.00 84.19 74 ILE A N 1
ATOM 604 C CA . ILE A 1 74 ? -8.852 -2.353 -6.807 1.00 84.19 74 ILE A CA 1
ATOM 605 C C . ILE A 1 74 ? -7.525 -3.001 -6.405 1.00 84.19 74 ILE A C 1
ATOM 607 O O . ILE A 1 74 ? -6.654 -3.131 -7.257 1.00 84.19 74 ILE A O 1
ATOM 611 N N . ALA A 1 75 ? -7.385 -3.447 -5.152 1.00 79.75 75 ALA A N 1
ATOM 612 C CA . ALA A 1 75 ? -6.175 -4.091 -4.638 1.00 79.75 75 ALA A CA 1
ATOM 613 C C . ALA A 1 75 ? -5.848 -5.406 -5.368 1.00 79.75 75 ALA A C 1
ATOM 615 O O . ALA A 1 75 ? -4.700 -5.671 -5.724 1.00 79.75 75 ALA A O 1
ATOM 616 N N . MET A 1 76 ? -6.863 -6.232 -5.628 1.00 78.25 76 MET A N 1
ATOM 617 C CA . MET A 1 76 ? -6.700 -7.466 -6.397 1.00 78.25 76 MET A CA 1
ATOM 618 C C . MET A 1 76 ? -6.377 -7.163 -7.859 1.00 78.25 76 MET A C 1
ATOM 620 O O . MET A 1 76 ? -5.538 -7.834 -8.455 1.00 78.25 76 MET A O 1
ATOM 624 N N . PHE A 1 77 ? -7.001 -6.135 -8.435 1.00 75.69 77 PHE A N 1
ATOM 625 C CA . PHE A 1 77 ? -6.742 -5.715 -9.807 1.00 75.69 77 PHE A CA 1
ATOM 626 C C . PHE A 1 77 ? -5.325 -5.147 -9.989 1.00 75.69 77 PHE A C 1
ATOM 628 O O . PHE A 1 77 ? -4.677 -5.476 -10.984 1.00 75.69 77 PHE A O 1
ATOM 635 N N . THR A 1 78 ? -4.812 -4.349 -9.044 1.00 70.12 78 THR A N 1
ATOM 636 C CA . THR A 1 78 ? -3.414 -3.879 -9.053 1.00 70.12 78 THR A CA 1
ATOM 637 C C . THR A 1 78 ? -2.431 -5.030 -8.865 1.00 70.12 78 THR A C 1
ATOM 639 O O . THR A 1 78 ? -1.433 -5.088 -9.578 1.00 70.12 78 THR A O 1
ATOM 642 N N . MET A 1 79 ? -2.711 -5.969 -7.955 1.00 66.44 79 MET A N 1
ATOM 643 C CA . MET A 1 79 ? -1.823 -7.109 -7.701 1.00 66.44 79 MET A CA 1
ATOM 644 C C . MET A 1 79 ? -1.777 -8.097 -8.877 1.00 66.44 79 MET A C 1
ATOM 646 O O . MET A 1 79 ? -0.702 -8.582 -9.230 1.00 66.44 79 MET A O 1
ATOM 650 N N . ALA A 1 80 ? -2.923 -8.396 -9.496 1.00 61.34 80 ALA A N 1
ATOM 651 C CA . ALA A 1 80 ? -3.005 -9.323 -10.625 1.00 61.34 80 ALA A CA 1
ATOM 652 C C . ALA A 1 80 ? -2.416 -8.728 -11.914 1.00 61.34 80 ALA A C 1
ATOM 654 O O . ALA A 1 80 ? -1.792 -9.441 -12.700 1.00 61.34 80 ALA A O 1
ATOM 655 N N . ASN A 1 81 ? -2.561 -7.418 -12.125 1.00 59.00 81 ASN A N 1
ATOM 656 C CA . ASN A 1 81 ? -1.956 -6.742 -13.266 1.00 59.00 81 ASN A CA 1
ATOM 657 C C . ASN A 1 81 ? -0.542 -6.274 -12.922 1.00 59.00 81 ASN A C 1
ATOM 659 O O . ASN A 1 81 ? -0.301 -5.085 -12.710 1.00 59.00 81 ASN A O 1
ATOM 663 N N . ARG A 1 82 ? 0.410 -7.213 -12.949 1.00 49.22 82 ARG A N 1
ATOM 664 C CA . ARG A 1 82 ? 1.856 -6.949 -12.814 1.00 49.22 82 ARG A CA 1
ATOM 665 C C . ARG A 1 82 ? 2.350 -5.855 -13.778 1.00 49.22 82 ARG A C 1
ATOM 667 O O . ARG A 1 82 ? 3.210 -5.061 -13.412 1.00 49.22 82 ARG A O 1
ATOM 674 N N . LEU A 1 83 ? 1.699 -5.736 -14.942 1.00 47.00 83 LEU A N 1
ATOM 675 C CA . LEU A 1 83 ? 1.911 -4.670 -15.926 1.00 47.00 83 LEU A CA 1
ATOM 676 C C . LEU A 1 83 ? 1.715 -3.258 -15.346 1.00 47.00 83 LEU A C 1
ATOM 678 O O . LEU A 1 83 ? 2.427 -2.339 -15.727 1.00 47.00 83 LEU A O 1
ATOM 682 N N . SER A 1 84 ? 0.773 -3.066 -14.415 1.00 49.38 84 SER A N 1
ATOM 683 C CA . SER A 1 84 ? 0.518 -1.756 -13.790 1.00 49.38 84 SER A CA 1
ATOM 684 C C . SER A 1 84 ? 1.685 -1.294 -12.911 1.00 49.38 84 SER A C 1
ATOM 686 O O . SER A 1 84 ? 1.994 -0.101 -12.856 1.00 49.38 84 SER A O 1
ATOM 688 N N . TRP A 1 85 ? 2.373 -2.252 -12.284 1.00 49.62 85 TRP A N 1
ATOM 689 C CA . TRP A 1 85 ? 3.572 -2.020 -11.486 1.00 49.62 85 TRP A CA 1
ATOM 690 C C . TRP A 1 85 ? 4.809 -1.821 -12.367 1.00 49.62 85 TRP A C 1
ATOM 692 O O . TRP A 1 85 ? 5.639 -0.958 -12.095 1.00 49.62 85 TRP A O 1
ATOM 702 N N . GLU A 1 86 ? 4.907 -2.567 -13.469 1.00 49.25 86 GLU A N 1
ATOM 703 C CA . GLU A 1 86 ? 5.957 -2.400 -14.483 1.00 49.25 86 GLU A CA 1
ATOM 704 C C . GLU A 1 86 ? 5.864 -1.039 -15.190 1.00 49.25 86 GLU A C 1
ATOM 706 O O . GLU A 1 86 ? 6.889 -0.401 -15.395 1.00 49.25 86 GLU A O 1
ATOM 711 N N . LEU A 1 87 ? 4.652 -0.532 -15.444 1.00 47.84 87 LEU A N 1
ATOM 712 C CA . LEU A 1 87 ? 4.400 0.817 -15.980 1.00 47.84 87 LEU A CA 1
ATOM 713 C C . LEU A 1 87 ? 4.787 1.950 -15.011 1.00 47.84 87 LEU A C 1
ATOM 715 O O . LEU A 1 87 ? 4.993 3.086 -15.438 1.00 47.84 87 LEU A O 1
ATOM 719 N N . THR A 1 88 ? 4.854 1.672 -13.706 1.00 50.47 88 THR A N 1
ATOM 720 C CA . THR A 1 88 ? 5.317 2.634 -12.688 1.00 50.47 88 THR A CA 1
ATOM 721 C C . THR A 1 88 ? 6.788 2.456 -12.318 1.00 50.47 88 THR A C 1
ATOM 723 O O . THR A 1 88 ? 7.367 3.343 -11.682 1.00 50.47 88 THR A O 1
ATOM 726 N N . ARG A 1 89 ? 7.418 1.348 -12.722 1.00 54.12 89 ARG A N 1
ATOM 727 C CA . ARG A 1 89 ? 8.857 1.139 -12.570 1.00 54.12 89 ARG A CA 1
ATOM 728 C C . ARG A 1 89 ? 9.573 1.965 -13.648 1.00 54.12 89 ARG A C 1
ATOM 730 O O . ARG A 1 89 ? 9.151 1.941 -14.800 1.00 54.12 89 ARG A O 1
ATOM 737 N N . PRO A 1 90 ? 10.625 2.728 -13.311 1.00 52.50 90 PRO A N 1
ATOM 738 C CA . PRO A 1 90 ? 11.372 3.461 -14.324 1.00 52.50 90 PRO A CA 1
ATOM 739 C C . PRO A 1 90 ? 11.935 2.481 -15.363 1.00 52.50 90 PRO A C 1
ATOM 741 O O . PRO A 1 90 ? 12.618 1.522 -15.006 1.00 52.50 90 PRO A O 1
ATOM 744 N N . GLU A 1 91 ? 11.637 2.740 -16.639 1.00 49.75 91 GLU A N 1
ATOM 745 C CA . GLU A 1 91 ? 12.004 1.908 -17.800 1.00 49.75 91 GLU A CA 1
ATOM 746 C C . GLU A 1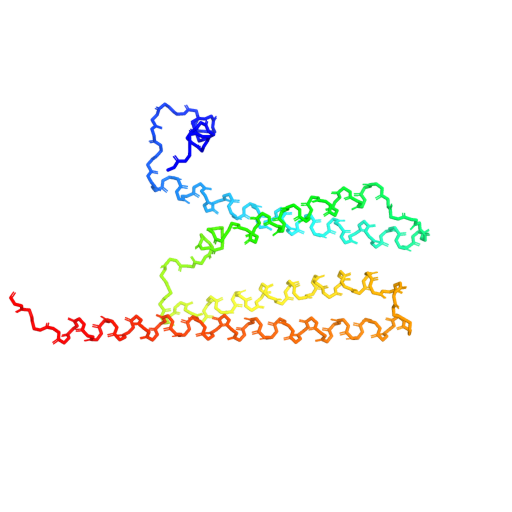 91 ? 13.531 1.691 -17.884 1.00 49.75 91 GLU A C 1
ATOM 748 O O . GLU A 1 91 ? 14.007 0.648 -18.338 1.00 49.75 91 GLU A O 1
ATOM 753 N N . HIS A 1 92 ? 14.315 2.627 -17.335 1.00 54.84 92 HIS A N 1
ATOM 754 C CA . HIS A 1 92 ? 15.769 2.547 -17.216 1.00 54.84 92 HIS A CA 1
ATOM 755 C C . HIS A 1 92 ? 16.225 2.854 -15.783 1.00 54.84 92 HIS A C 1
ATOM 757 O O . HIS A 1 92 ? 16.342 4.006 -15.372 1.00 54.84 92 HIS A O 1
ATOM 763 N N . ILE A 1 93 ? 16.488 1.804 -15.003 1.00 55.75 93 ILE A N 1
ATOM 764 C CA . ILE A 1 93 ? 17.191 1.925 -13.722 1.00 55.75 93 ILE A CA 1
ATOM 765 C C . ILE A 1 93 ? 18.684 2.060 -14.035 1.00 55.75 93 ILE A C 1
ATOM 767 O O . ILE A 1 93 ? 19.341 1.065 -14.335 1.00 55.75 93 ILE A O 1
ATOM 771 N N . HIS A 1 94 ? 19.203 3.286 -13.984 1.00 60.06 94 HIS A N 1
ATOM 772 C CA . HIS A 1 94 ? 20.642 3.559 -13.974 1.00 60.06 94 HIS A CA 1
ATOM 773 C C . HIS A 1 94 ? 21.145 3.717 -12.536 1.00 60.06 94 HIS A C 1
ATOM 775 O O . HIS A 1 94 ? 20.378 4.110 -11.646 1.00 60.06 94 HIS A O 1
ATOM 781 N N . ALA A 1 95 ? 22.442 3.469 -12.320 1.00 59.75 95 ALA A N 1
ATOM 782 C CA . ALA A 1 95 ? 23.099 3.611 -11.018 1.00 59.75 95 ALA A CA 1
ATOM 783 C C . ALA A 1 95 ? 22.863 5.000 -10.387 1.00 59.75 95 ALA A C 1
ATOM 785 O O . ALA A 1 95 ? 22.659 5.108 -9.180 1.00 59.75 95 ALA A O 1
ATOM 786 N N . GLU A 1 96 ? 22.782 6.046 -11.215 1.00 60.75 96 GLU A N 1
ATOM 787 C CA . GLU A 1 96 ? 22.531 7.430 -10.790 1.00 60.75 96 GLU A CA 1
ATOM 788 C C . GLU A 1 96 ? 21.083 7.681 -10.331 1.00 60.75 96 GLU A C 1
ATOM 790 O O . GLU A 1 96 ? 20.835 8.445 -9.398 1.00 60.75 96 GLU A O 1
ATOM 795 N N . THR A 1 97 ? 20.105 7.003 -10.940 1.00 65.75 97 THR A N 1
ATOM 796 C CA . THR A 1 97 ? 18.667 7.170 -10.637 1.00 65.75 97 THR A CA 1
ATOM 797 C C . THR A 1 97 ? 18.155 6.240 -9.533 1.00 65.75 97 THR A C 1
ATOM 799 O O . THR A 1 97 ? 17.137 6.525 -8.894 1.00 65.75 97 THR A O 1
ATOM 802 N N . LEU A 1 98 ? 18.879 5.149 -9.259 1.00 68.19 98 LEU A N 1
ATOM 803 C CA . LEU A 1 98 ? 18.563 4.174 -8.215 1.00 68.19 98 LEU A CA 1
ATOM 804 C C . LEU A 1 98 ? 18.355 4.793 -6.816 1.00 68.19 98 LEU A C 1
ATOM 806 O O . LEU A 1 98 ? 17.352 4.459 -6.176 1.00 68.19 98 LEU A O 1
ATOM 810 N N . PRO A 1 99 ? 19.228 5.685 -6.296 1.00 72.62 99 PRO A N 1
ATOM 811 C CA . PRO A 1 99 ? 19.032 6.262 -4.966 1.00 72.62 99 PRO A CA 1
ATOM 812 C C . PRO A 1 99 ? 17.769 7.127 -4.883 1.00 72.62 99 PRO A C 1
ATOM 814 O O . PRO A 1 99 ? 17.106 7.145 -3.842 1.00 72.62 99 PRO A O 1
ATOM 817 N N . HIS A 1 100 ? 17.401 7.809 -5.971 1.00 72.25 100 HIS A N 1
ATOM 818 C CA . HIS A 1 100 ? 16.176 8.602 -6.027 1.00 72.25 100 HIS A CA 1
ATOM 819 C C . HIS A 1 100 ? 14.932 7.705 -5.994 1.00 72.25 100 HIS A C 1
ATOM 821 O O . HIS A 1 100 ? 14.031 7.927 -5.181 1.00 72.25 100 HIS A O 1
ATOM 827 N N . TYR A 1 101 ? 14.934 6.629 -6.786 1.00 71.75 101 TYR A N 1
ATOM 828 C CA . TYR A 1 101 ? 13.864 5.633 -6.780 1.00 71.75 101 TYR A CA 1
ATOM 829 C C . TYR A 1 101 ? 13.705 4.965 -5.409 1.00 71.75 101 TYR A C 1
ATOM 831 O O . TYR A 1 101 ? 12.606 4.942 -4.858 1.00 71.75 101 TYR A O 1
ATOM 839 N N . LEU A 1 102 ? 14.797 4.482 -4.805 1.00 76.12 102 LEU A N 1
ATOM 840 C CA . LEU A 1 102 ? 14.760 3.845 -3.484 1.00 76.12 102 LEU A CA 1
ATOM 841 C C . LEU A 1 102 ? 14.247 4.797 -2.398 1.00 76.12 102 LEU A C 1
ATOM 843 O O . LEU A 1 102 ? 13.516 4.371 -1.501 1.00 76.12 102 LEU A O 1
ATOM 847 N N . LYS A 1 103 ? 14.580 6.092 -2.482 1.00 79.50 103 LYS A N 1
ATOM 848 C CA . LYS A 1 103 ? 14.051 7.111 -1.568 1.00 79.50 103 LYS A CA 1
ATOM 849 C C . LYS A 1 103 ? 12.533 7.242 -1.699 1.00 79.50 103 LYS A C 1
ATOM 851 O O . LYS A 1 103 ? 11.844 7.267 -0.680 1.00 79.50 103 LYS A O 1
ATOM 856 N N . GLN A 1 104 ? 12.010 7.288 -2.921 1.00 75.50 104 GLN A N 1
ATOM 857 C CA . GLN A 1 104 ? 10.569 7.379 -3.160 1.00 75.50 104 GLN A CA 1
ATOM 858 C C . GLN A 1 104 ? 9.839 6.083 -2.784 1.00 75.50 104 GLN A C 1
ATOM 860 O O . GLN A 1 104 ? 8.800 6.126 -2.126 1.00 75.50 104 GLN A O 1
ATOM 865 N N . TYR A 1 105 ? 10.423 4.928 -3.096 1.00 77.50 105 TYR A N 1
ATOM 866 C CA . TYR A 1 105 ? 9.893 3.627 -2.703 1.00 77.50 105 TYR A CA 1
ATOM 867 C C . TYR A 1 105 ? 9.828 3.468 -1.180 1.00 77.50 105 TYR A C 1
ATOM 869 O O . TYR A 1 105 ? 8.821 3.004 -0.650 1.00 77.50 105 TYR A O 1
AT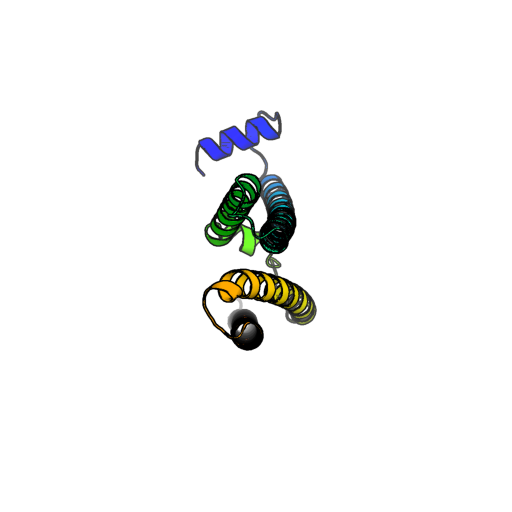OM 877 N N . LYS A 1 106 ? 10.851 3.939 -0.455 1.00 78.62 106 LYS A N 1
ATOM 878 C CA . LYS A 1 106 ? 10.849 3.976 1.014 1.00 78.62 106 LYS A CA 1
ATOM 879 C C . LYS A 1 106 ? 9.682 4.801 1.565 1.00 78.62 106 LYS A C 1
ATOM 881 O O . LYS A 1 106 ? 9.058 4.379 2.535 1.00 78.62 106 LYS A O 1
ATOM 886 N N . ILE A 1 107 ? 9.388 5.956 0.961 1.00 80.31 107 ILE A N 1
ATOM 887 C CA . ILE A 1 107 ? 8.252 6.806 1.357 1.00 80.31 107 ILE A CA 1
ATOM 888 C C . ILE A 1 107 ? 6.929 6.072 1.107 1.00 80.31 107 ILE A C 1
ATOM 890 O O . ILE A 1 107 ? 6.087 6.018 2.002 1.00 80.31 107 ILE A O 1
ATOM 894 N N . ASN A 1 108 ? 6.765 5.454 -0.063 1.00 76.50 108 ASN A N 1
ATOM 895 C CA . ASN A 1 108 ? 5.547 4.714 -0.398 1.00 76.50 108 ASN A CA 1
ATOM 896 C C . ASN A 1 108 ? 5.331 3.508 0.528 1.00 76.50 108 ASN A C 1
ATOM 898 O O . ASN A 1 108 ? 4.242 3.354 1.077 1.00 76.50 108 ASN A O 1
ATOM 902 N N . ILE A 1 109 ? 6.370 2.698 0.767 1.00 81.25 109 ILE A N 1
ATOM 903 C CA . ILE A 1 109 ? 6.318 1.568 1.708 1.00 81.25 109 ILE A CA 1
ATOM 904 C C . ILE A 1 109 ? 5.969 2.030 3.121 1.00 81.25 109 ILE A C 1
ATOM 906 O O . ILE A 1 109 ? 5.244 1.331 3.829 1.00 81.25 109 ILE A O 1
ATOM 910 N N . PHE A 1 110 ? 6.497 3.177 3.553 1.00 82.44 110 PHE A N 1
ATOM 911 C CA . PHE A 1 110 ? 6.203 3.713 4.876 1.00 82.44 110 PHE A CA 1
ATOM 912 C C . PHE A 1 110 ? 4.712 4.030 5.023 1.00 82.44 110 PHE A C 1
ATOM 914 O O . PHE A 1 110 ? 4.080 3.538 5.958 1.00 82.44 110 PHE A O 1
ATOM 921 N N . TRP A 1 111 ? 4.134 4.783 4.083 1.00 79.06 111 TRP A N 1
ATOM 922 C CA . TRP A 1 111 ? 2.707 5.122 4.111 1.00 79.06 111 TRP A CA 1
ATOM 923 C C . TRP A 1 111 ? 1.808 3.893 3.995 1.00 79.06 111 TRP A C 1
ATOM 925 O O . TRP A 1 111 ? 0.823 3.777 4.723 1.00 79.06 111 TRP A O 1
ATOM 935 N N . ASP A 1 112 ? 2.178 2.941 3.142 1.00 81.50 112 ASP A N 1
ATOM 936 C CA . ASP A 1 112 ? 1.464 1.672 3.006 1.00 81.50 112 ASP A CA 1
ATOM 937 C C . ASP A 1 112 ? 1.558 0.824 4.289 1.00 81.50 112 ASP A C 1
ATOM 939 O O . ASP A 1 112 ? 0.596 0.168 4.694 1.00 81.50 112 ASP A O 1
ATOM 943 N N . GLY A 1 113 ? 2.688 0.894 4.999 1.00 84.19 113 GLY A N 1
ATOM 944 C CA . GLY A 1 113 ? 2.864 0.331 6.337 1.00 84.19 113 GLY A CA 1
ATOM 945 C C . GLY A 1 113 ? 1.947 0.962 7.380 1.00 84.19 113 GLY A C 1
ATOM 946 O O . GLY A 1 113 ? 1.270 0.234 8.104 1.00 84.19 113 GLY A O 1
ATOM 947 N N . VAL A 1 114 ? 1.875 2.295 7.430 1.00 85.44 114 VAL A N 1
ATOM 948 C CA . VAL A 1 114 ? 0.969 3.026 8.336 1.00 85.44 114 VAL A CA 1
ATOM 949 C C . VAL A 1 114 ? -0.486 2.631 8.075 1.00 85.44 114 VAL A C 1
ATOM 951 O O . VAL A 1 114 ? -1.211 2.290 9.011 1.00 85.44 114 VAL A O 1
ATOM 954 N N . PHE A 1 115 ? -0.893 2.601 6.805 1.00 83.38 115 PHE A N 1
ATOM 955 C CA . PHE A 1 115 ? -2.236 2.193 6.398 1.00 83.38 115 PHE A CA 1
ATOM 956 C C . PHE A 1 115 ? -2.551 0.744 6.801 1.00 83.38 115 PHE A C 1
ATOM 958 O O . PHE A 1 115 ? -3.567 0.476 7.446 1.00 83.38 115 PHE A O 1
ATOM 965 N N . SER A 1 116 ? -1.647 -0.188 6.485 1.00 82.88 116 SER A N 1
ATOM 966 C CA . SER A 1 116 ? -1.806 -1.612 6.805 1.00 82.88 116 SER A CA 1
ATOM 967 C C . SER A 1 116 ? -1.888 -1.853 8.317 1.00 82.88 116 SER A C 1
ATOM 969 O O . SER A 1 116 ? -2.700 -2.658 8.773 1.00 82.88 116 SER A O 1
ATOM 971 N N . ALA A 1 117 ? -1.077 -1.142 9.109 1.00 85.62 117 ALA A N 1
ATOM 972 C CA . ALA A 1 117 ? -1.086 -1.244 10.567 1.00 85.62 117 ALA A CA 1
ATOM 973 C C . ALA A 1 117 ? -2.394 -0.714 11.170 1.00 85.62 117 ALA A C 1
ATOM 975 O O . ALA A 1 117 ? -2.940 -1.342 12.081 1.00 85.62 117 ALA A O 1
ATOM 976 N N . ALA A 1 118 ? -2.927 0.396 10.645 1.00 83.50 118 ALA A N 1
ATOM 977 C CA . ALA A 1 118 ? -4.222 0.930 11.061 1.00 83.50 118 ALA A CA 1
ATOM 978 C C . ALA A 1 118 ? -5.354 -0.070 10.773 1.00 83.50 118 ALA A C 1
ATOM 980 O O . ALA A 1 118 ? -6.135 -0.393 11.669 1.00 83.50 118 ALA A O 1
ATOM 981 N N . LEU A 1 119 ? -5.389 -0.631 9.561 1.00 82.38 119 LEU A N 1
ATOM 982 C CA . LEU A 1 119 ? -6.391 -1.620 9.161 1.00 82.38 119 LEU A CA 1
ATOM 983 C C . LEU A 1 119 ? -6.329 -2.888 10.028 1.00 82.38 119 LEU A C 1
ATOM 985 O O . LEU A 1 119 ? -7.342 -3.307 10.594 1.00 82.38 119 LEU A O 1
ATOM 989 N N . ALA A 1 120 ? -5.134 -3.467 10.177 1.00 82.25 120 ALA A N 1
ATOM 990 C CA . ALA A 1 120 ? -4.916 -4.667 10.981 1.00 82.25 120 ALA A CA 1
ATOM 991 C C . ALA A 1 120 ? -5.277 -4.437 12.454 1.00 82.25 120 ALA A C 1
ATOM 993 O O . ALA A 1 120 ? -5.846 -5.316 13.099 1.00 82.25 120 ALA A O 1
ATOM 994 N N . SER A 1 121 ? -4.995 -3.247 12.988 1.00 80.75 121 SER A N 1
ATOM 995 C CA . SER A 1 121 ? -5.367 -2.882 14.355 1.00 80.75 121 SER A CA 1
ATOM 996 C C . SER A 1 121 ? -6.881 -2.799 14.534 1.00 80.75 121 SER A C 1
ATOM 998 O O . SER A 1 121 ? -7.401 -3.404 15.468 1.00 80.75 121 SER A O 1
ATOM 1000 N N . ILE A 1 122 ? -7.604 -2.138 13.623 1.00 77.44 122 ILE A N 1
ATOM 1001 C CA . ILE A 1 122 ? -9.072 -2.024 13.690 1.00 77.44 122 ILE A CA 1
ATOM 1002 C C . ILE A 1 122 ? -9.746 -3.404 13.618 1.00 77.44 122 ILE A C 1
ATOM 1004 O O . ILE A 1 122 ? -10.700 -3.666 14.357 1.00 77.44 122 ILE A O 1
ATOM 1008 N N . MET A 1 123 ? -9.240 -4.305 12.769 1.00 75.44 123 MET A N 1
ATOM 1009 C CA . MET A 1 123 ? -9.732 -5.686 12.696 1.00 75.44 123 MET A CA 1
ATOM 1010 C C . MET A 1 123 ? -9.350 -6.501 13.944 1.00 75.44 123 MET A C 1
ATOM 1012 O O . MET A 1 123 ? -10.185 -7.214 14.506 1.00 75.44 123 MET A O 1
ATOM 1016 N N . GLY A 1 124 ? -8.106 -6.364 14.412 1.00 70.00 124 GLY A N 1
ATOM 1017 C CA . GLY A 1 124 ? -7.540 -7.116 15.537 1.00 70.00 124 GLY A CA 1
ATOM 1018 C C . GLY A 1 124 ? -8.116 -6.751 16.906 1.00 70.00 124 GLY A C 1
ATOM 1019 O O . GLY A 1 124 ? -8.151 -7.607 17.791 1.00 70.00 124 GLY A O 1
ATOM 1020 N N . MET A 1 125 ? -8.661 -5.538 17.067 1.00 69.94 125 MET A N 1
ATOM 1021 C CA . MET A 1 125 ? -9.315 -5.071 18.302 1.00 69.94 125 MET A CA 1
ATOM 1022 C C . MET A 1 125 ? -10.418 -6.008 18.819 1.00 69.94 125 MET A C 1
ATOM 1024 O O . MET A 1 125 ? -10.672 -6.049 20.022 1.00 69.94 125 MET A O 1
ATOM 1028 N N . ASN A 1 126 ? -11.070 -6.761 17.929 1.00 65.50 126 ASN A N 1
ATOM 1029 C CA . ASN A 1 126 ? -12.105 -7.729 18.299 1.00 65.50 126 ASN A CA 1
ATOM 1030 C C . ASN A 1 126 ? -11.561 -9.130 18.625 1.00 65.50 126 ASN A C 1
ATOM 1032 O O . ASN A 1 126 ? -12.288 -9.929 19.207 1.00 65.50 126 ASN A O 1
ATOM 1036 N N . VAL A 1 127 ? -10.326 -9.441 18.225 1.00 67.06 127 VAL A N 1
ATOM 1037 C CA . VAL A 1 127 ? -9.762 -10.801 18.247 1.00 67.06 127 VAL A CA 1
ATOM 1038 C C . VAL A 1 127 ? -8.767 -10.974 19.392 1.00 67.06 127 VAL A C 1
ATOM 1040 O O . VAL A 1 127 ? -8.756 -12.014 20.045 1.00 67.06 127 VAL A O 1
ATOM 1043 N N . ILE A 1 128 ? -7.949 -9.956 19.672 1.00 64.06 128 ILE A N 1
ATOM 1044 C CA . ILE A 1 128 ? -6.877 -10.029 20.670 1.00 64.06 128 ILE A CA 1
ATOM 1045 C C . ILE A 1 128 ? -7.167 -9.028 21.792 1.00 64.06 128 ILE A C 1
ATOM 1047 O O . ILE A 1 128 ? -7.156 -7.812 21.590 1.00 64.06 128 ILE A O 1
ATOM 1051 N N . ARG A 1 129 ? -7.400 -9.545 23.005 1.00 66.00 129 ARG A N 1
ATOM 1052 C CA . ARG A 1 129 ? -7.432 -8.746 24.237 1.00 66.00 129 ARG A CA 1
ATOM 1053 C C . ARG A 1 129 ? -6.145 -8.972 25.035 1.00 66.00 129 ARG A C 1
ATOM 1055 O O . ARG A 1 129 ? -5.733 -10.121 25.172 1.00 66.00 129 ARG A O 1
ATOM 1062 N N . PRO A 1 130 ? -5.542 -7.916 25.605 1.00 76.00 130 PRO A N 1
ATOM 1063 C CA . PRO A 1 130 ? -6.014 -6.529 25.626 1.00 76.00 130 PRO A CA 1
ATOM 1064 C C . PRO A 1 130 ? -5.712 -5.753 24.327 1.00 76.00 130 PRO A C 1
ATOM 1066 O O . PRO A 1 130 ? -4.741 -6.034 23.630 1.00 76.00 130 PRO A O 1
ATOM 1069 N N . ILE A 1 131 ? -6.537 -4.743 24.021 1.00 75.25 131 ILE A N 1
ATOM 1070 C CA . ILE A 1 131 ? -6.510 -3.982 22.752 1.00 75.25 131 ILE A CA 1
ATOM 1071 C C . ILE A 1 131 ? -5.122 -3.399 22.443 1.00 75.25 131 ILE A C 1
ATOM 1073 O O . ILE A 1 131 ? -4.660 -3.465 21.304 1.00 75.25 131 ILE A O 1
ATOM 1077 N N . TYR A 1 132 ? -4.430 -2.872 23.457 1.00 77.44 132 TYR A N 1
ATOM 1078 C CA . TYR A 1 132 ? -3.093 -2.299 23.284 1.00 77.44 132 TYR A CA 1
ATOM 1079 C C . TYR A 1 132 ? -2.070 -3.343 22.816 1.00 77.44 132 TYR A C 1
ATOM 1081 O O . TYR A 1 132 ? -1.181 -3.027 22.031 1.00 77.44 132 TYR A O 1
ATOM 1089 N N . LEU A 1 133 ? -2.211 -4.598 23.249 1.00 79.50 133 LEU A N 1
ATOM 1090 C CA . LEU A 1 133 ? -1.316 -5.682 22.861 1.00 79.50 133 LEU A CA 1
ATOM 1091 C C . LEU A 1 133 ? -1.567 -6.093 21.407 1.00 79.50 133 LEU A C 1
ATOM 1093 O O . LEU A 1 133 ? -0.608 -6.279 20.663 1.00 79.50 133 LEU A O 1
ATOM 1097 N N . SER A 1 134 ? -2.834 -6.126 20.971 1.00 78.00 134 SER A N 1
ATOM 1098 C CA . SER A 1 134 ? -3.176 -6.292 19.550 1.00 78.00 134 SER A CA 1
ATOM 1099 C C . SER A 1 134 ? -2.553 -5.195 18.690 1.00 78.00 134 SER A C 1
ATOM 1101 O O . SER A 1 134 ? -1.996 -5.488 17.636 1.00 78.00 134 SER A O 1
ATOM 1103 N N . PHE A 1 135 ? -2.645 -3.940 19.135 1.00 79.50 135 PHE A N 1
ATOM 1104 C CA . PHE A 1 135 ? -2.093 -2.798 18.412 1.00 79.50 135 PHE A CA 1
ATOM 1105 C C . PHE A 1 135 ? -0.568 -2.900 18.273 1.00 79.50 135 PHE A C 1
ATOM 1107 O O . PHE A 1 135 ? -0.039 -2.766 17.169 1.00 79.50 135 PHE A O 1
ATOM 1114 N N . ILE A 1 136 ? 0.137 -3.199 19.371 1.00 84.69 136 ILE A N 1
ATOM 1115 C CA . ILE A 1 136 ? 1.599 -3.354 19.372 1.00 84.69 136 ILE A CA 1
ATOM 1116 C C . ILE A 1 136 ? 2.017 -4.518 18.467 1.00 84.69 136 ILE A C 1
ATOM 1118 O O . ILE A 1 136 ? 2.860 -4.327 17.593 1.00 84.69 136 ILE A O 1
ATOM 1122 N N . LEU A 1 137 ? 1.410 -5.699 18.628 1.00 84.62 137 LEU A N 1
ATOM 1123 C CA . LEU A 1 137 ? 1.750 -6.885 17.835 1.00 84.62 137 LEU A CA 1
ATOM 1124 C C . LEU A 1 137 ? 1.533 -6.660 16.338 1.00 84.62 137 LEU A C 1
ATOM 1126 O O . LEU A 1 137 ? 2.433 -6.936 15.546 1.00 84.62 137 LEU A O 1
ATOM 1130 N N . ASN A 1 138 ? 0.380 -6.109 15.951 1.00 84.94 138 ASN A N 1
ATOM 1131 C CA . ASN A 1 138 ? 0.077 -5.830 14.549 1.00 84.94 138 ASN A CA 1
ATOM 1132 C C . ASN A 1 138 ? 1.030 -4.781 13.970 1.00 84.94 138 ASN A C 1
ATOM 1134 O O . ASN A 1 138 ? 1.533 -4.953 12.862 1.00 84.94 138 ASN A O 1
ATOM 1138 N N . THR A 1 139 ? 1.334 -3.724 14.725 1.00 85.44 139 THR A N 1
ATOM 1139 C CA . THR A 1 139 ? 2.261 -2.677 14.275 1.00 85.44 139 THR A CA 1
ATOM 1140 C C . THR A 1 139 ? 3.670 -3.230 14.075 1.00 85.44 139 THR A C 1
ATOM 1142 O O . THR A 1 139 ? 4.285 -2.979 13.039 1.00 85.44 139 THR A O 1
ATOM 1145 N N . VAL A 1 140 ? 4.173 -4.028 15.023 1.00 88.19 140 VAL A N 1
ATOM 1146 C CA . VAL A 1 140 ? 5.493 -4.669 14.919 1.00 88.19 140 VAL A CA 1
ATOM 1147 C C . VAL A 1 140 ? 5.528 -5.649 13.747 1.00 88.19 140 VAL A C 1
ATOM 1149 O O . VAL A 1 140 ? 6.466 -5.611 12.951 1.00 88.19 140 VAL A O 1
ATOM 1152 N N . PHE A 1 141 ? 4.499 -6.486 13.593 1.00 87.44 141 PHE A N 1
ATOM 1153 C CA . PHE A 1 141 ? 4.396 -7.431 12.481 1.00 87.44 141 PHE A CA 1
ATOM 1154 C C . PHE A 1 141 ? 4.433 -6.720 11.123 1.00 87.44 141 PHE A C 1
ATOM 1156 O O . PHE A 1 141 ? 5.236 -7.075 10.257 1.00 87.44 141 PHE A O 1
ATOM 1163 N N . ILE A 1 142 ? 3.620 -5.672 10.951 1.00 88.38 142 ILE A N 1
ATOM 1164 C CA . ILE A 1 142 ? 3.591 -4.885 9.716 1.00 88.38 142 ILE A CA 1
ATOM 1165 C C . ILE A 1 142 ? 4.933 -4.186 9.483 1.00 88.38 142 ILE A C 1
ATOM 1167 O O . ILE A 1 142 ? 5.443 -4.229 8.365 1.00 88.38 142 ILE A O 1
ATOM 1171 N N . ALA A 1 143 ? 5.552 -3.604 10.512 1.00 87.88 143 ALA A N 1
ATOM 1172 C CA . ALA A 1 143 ? 6.861 -2.969 10.381 1.00 87.88 143 ALA A CA 1
ATOM 1173 C C . ALA A 1 143 ? 7.928 -3.960 9.887 1.00 87.88 143 ALA A C 1
ATOM 1175 O O . ALA A 1 143 ? 8.653 -3.658 8.937 1.00 87.88 143 ALA A O 1
ATOM 1176 N N . LEU A 1 144 ? 7.987 -5.163 10.466 1.00 89.06 144 LEU A N 1
ATOM 1177 C CA . LEU A 1 144 ? 8.913 -6.213 10.033 1.00 89.06 144 LEU A CA 1
ATOM 1178 C C . LEU A 1 144 ? 8.644 -6.655 8.589 1.00 89.06 144 LEU A C 1
ATOM 1180 O O . LEU A 1 144 ? 9.586 -6.780 7.804 1.00 89.06 144 LEU A O 1
ATOM 1184 N N . LEU A 1 145 ? 7.374 -6.829 8.215 1.00 88.88 145 LEU A N 1
ATOM 1185 C CA . LEU A 1 145 ? 6.976 -7.204 6.857 1.00 88.88 145 LEU A CA 1
ATOM 1186 C C . LEU A 1 145 ? 7.381 -6.135 5.830 1.00 88.88 145 LEU A C 1
ATOM 1188 O O . LEU A 1 145 ? 7.950 -6.464 4.790 1.00 88.88 145 LEU A O 1
ATOM 1192 N N . LYS A 1 146 ? 7.165 -4.851 6.134 1.00 86.62 146 LYS A N 1
ATOM 1193 C CA . LYS A 1 146 ? 7.562 -3.736 5.259 1.00 86.62 146 LYS A CA 1
ATOM 1194 C C . LYS A 1 146 ? 9.081 -3.580 5.160 1.00 86.62 146 LYS A C 1
ATOM 1196 O O . LYS A 1 146 ? 9.591 -3.320 4.071 1.00 86.62 146 LYS A O 1
ATOM 1201 N N . ILE A 1 147 ? 9.819 -3.795 6.254 1.00 85.75 147 ILE A N 1
ATOM 1202 C CA . ILE A 1 147 ? 11.292 -3.822 6.233 1.00 85.75 147 ILE A CA 1
ATOM 1203 C C . ILE A 1 147 ? 11.795 -4.956 5.336 1.00 85.75 147 ILE A C 1
ATOM 1205 O O . ILE A 1 147 ? 12.718 -4.738 4.548 1.00 85.75 147 ILE A O 1
ATOM 1209 N N . LYS A 1 148 ? 11.198 -6.150 5.441 1.00 87.25 148 LYS A N 1
ATOM 1210 C CA . LYS A 1 148 ? 11.549 -7.298 4.599 1.00 87.25 148 LYS A CA 1
ATOM 1211 C C . LYS A 1 148 ? 11.319 -6.983 3.119 1.00 87.25 148 LYS A C 1
ATOM 1213 O O . LYS A 1 148 ? 12.267 -7.086 2.346 1.00 87.25 148 LYS A O 1
ATOM 1218 N N . LEU A 1 149 ? 10.126 -6.504 2.758 1.00 84.00 149 LEU A N 1
ATOM 1219 C CA . LEU A 1 149 ? 9.792 -6.120 1.380 1.00 84.00 149 LEU A CA 1
ATOM 1220 C C . LEU A 1 149 ? 10.751 -5.060 0.822 1.00 84.00 149 LEU A C 1
ATOM 1222 O O . LEU A 1 149 ? 11.236 -5.191 -0.296 1.00 84.00 149 LEU A O 1
ATOM 1226 N N . TYR A 1 150 ? 11.094 -4.043 1.620 1.00 84.75 150 TYR A N 1
ATOM 1227 C CA . TYR A 1 150 ? 12.055 -3.023 1.197 1.00 84.75 150 TYR A CA 1
ATOM 1228 C C . TYR A 1 150 ? 13.445 -3.604 0.902 1.00 84.75 150 TYR A C 1
ATOM 1230 O O . TYR A 1 150 ? 14.106 -3.188 -0.050 1.00 84.75 150 TYR A O 1
ATOM 1238 N N . ARG A 1 151 ? 13.909 -4.559 1.719 1.00 83.94 151 ARG A N 1
ATOM 1239 C CA . ARG A 1 151 ? 15.204 -5.222 1.503 1.00 83.94 151 ARG A CA 1
ATOM 1240 C C . ARG A 1 151 ? 15.190 -6.101 0.258 1.00 83.94 151 ARG A C 1
ATOM 1242 O O . ARG A 1 151 ? 16.167 -6.065 -0.482 1.00 83.94 151 ARG A O 1
ATOM 1249 N N . GLU A 1 152 ? 14.114 -6.849 0.038 1.00 84.88 152 GLU A N 1
ATOM 1250 C CA . GLU A 1 152 ? 13.949 -7.703 -1.144 1.00 84.88 152 GLU A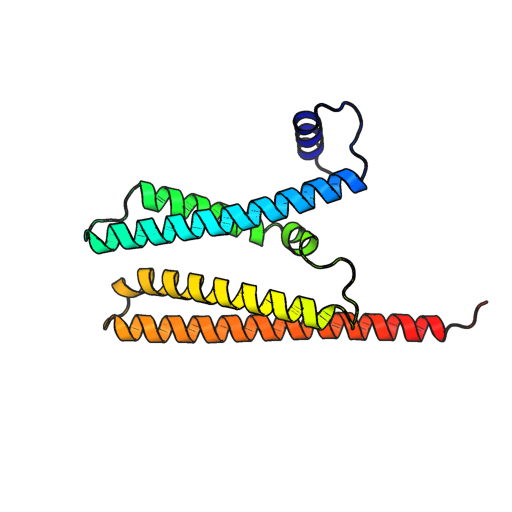 CA 1
ATOM 1251 C C . GLU A 1 152 ? 13.925 -6.871 -2.429 1.00 84.88 152 GLU A C 1
ATOM 1253 O O . GLU A 1 152 ? 14.691 -7.160 -3.345 1.00 84.88 152 GLU A O 1
ATOM 1258 N N . GLU A 1 153 ? 13.154 -5.780 -2.469 1.00 80.19 153 GLU A N 1
ATOM 1259 C CA . GLU A 1 153 ? 13.126 -4.892 -3.639 1.00 80.19 153 GLU A CA 1
ATOM 1260 C C . GLU A 1 153 ? 14.499 -4.254 -3.887 1.00 80.19 153 GLU A C 1
ATOM 1262 O O . GLU A 1 153 ? 14.987 -4.232 -5.016 1.00 80.19 153 GLU A O 1
ATOM 1267 N N . LYS A 1 154 ? 15.174 -3.781 -2.830 1.00 82.44 154 LYS A N 1
ATOM 1268 C CA . LYS A 1 154 ? 16.531 -3.232 -2.953 1.00 82.44 154 LYS A CA 1
ATOM 1269 C C . LYS A 1 154 ? 17.511 -4.271 -3.511 1.00 82.44 154 LYS A C 1
ATOM 1271 O O . LYS A 1 154 ? 18.327 -3.920 -4.359 1.00 82.44 154 LYS A O 1
ATOM 1276 N N . ALA A 1 155 ? 17.454 -5.513 -3.032 1.00 83.94 155 ALA A N 1
ATOM 1277 C CA . ALA A 1 155 ? 18.322 -6.590 -3.502 1.00 83.94 155 ALA A CA 1
ATOM 1278 C C . ALA A 1 155 ? 18.048 -6.930 -4.974 1.00 83.94 155 ALA A C 1
ATOM 1280 O O . ALA A 1 155 ? 18.989 -7.000 -5.759 1.00 83.94 155 ALA A O 1
ATOM 1281 N N . ALA A 1 156 ? 16.775 -7.040 -5.362 1.00 82.12 156 ALA A N 1
ATOM 1282 C CA . ALA A 1 156 ? 16.379 -7.303 -6.743 1.00 82.12 156 ALA A CA 1
ATOM 1283 C C . ALA A 1 156 ? 16.845 -6.194 -7.702 1.00 82.12 156 ALA A C 1
ATOM 1285 O O . ALA A 1 156 ? 17.330 -6.477 -8.793 1.00 82.12 156 ALA A O 1
ATOM 1286 N N . LEU A 1 157 ? 16.739 -4.925 -7.295 1.00 79.75 157 LEU A N 1
ATOM 1287 C CA . LEU A 1 157 ? 17.200 -3.792 -8.105 1.00 79.75 157 LEU A CA 1
ATOM 1288 C C . LEU A 1 157 ? 18.723 -3.750 -8.256 1.00 79.75 157 LEU A C 1
ATOM 1290 O O . LEU A 1 157 ? 19.215 -3.396 -9.324 1.00 79.75 157 LEU A O 1
ATOM 1294 N N . LEU A 1 158 ? 19.461 -4.093 -7.197 1.00 81.19 158 LEU A N 1
ATOM 1295 C CA . LEU A 1 158 ? 20.920 -4.184 -7.254 1.00 81.19 158 LEU A CA 1
ATOM 1296 C C . LEU A 1 158 ? 21.370 -5.327 -8.164 1.00 81.19 158 LEU A C 1
ATOM 1298 O O . LEU A 1 158 ? 22.268 -5.114 -8.966 1.00 81.19 158 LEU A O 1
ATOM 1302 N N . GLN A 1 159 ? 20.709 -6.485 -8.096 1.00 81.00 159 GLN A N 1
ATOM 1303 C CA . GLN A 1 159 ? 21.001 -7.614 -8.978 1.00 81.00 159 GLN A CA 1
ATOM 1304 C C . GLN A 1 159 ? 20.797 -7.243 -10.453 1.00 81.00 159 GLN A C 1
ATOM 1306 O O . GLN A 1 159 ? 21.703 -7.427 -11.251 1.00 81.00 159 GLN A O 1
ATOM 1311 N N . ILE A 1 160 ? 19.673 -6.599 -10.794 1.00 78.44 160 ILE A N 1
ATOM 1312 C CA . ILE A 1 160 ? 19.409 -6.123 -12.166 1.00 78.44 160 ILE A CA 1
ATOM 1313 C C . ILE A 1 160 ? 20.491 -5.143 -12.650 1.00 78.44 160 ILE A C 1
ATOM 1315 O O . ILE A 1 160 ? 20.814 -5.118 -13.834 1.00 78.44 160 ILE A O 1
ATOM 1319 N N . LEU A 1 161 ? 21.026 -4.299 -11.765 1.00 76.44 161 LEU A N 1
ATOM 1320 C CA . LEU A 1 161 ? 22.108 -3.377 -12.114 1.00 76.44 161 LEU A CA 1
ATOM 1321 C C . LEU A 1 161 ? 23.437 -4.098 -12.332 1.00 76.44 161 LEU A C 1
ATOM 1323 O O . LEU A 1 161 ? 24.152 -3.734 -13.258 1.00 76.44 161 LEU A O 1
ATOM 1327 N N . THR A 1 162 ? 23.760 -5.084 -11.495 1.00 78.25 162 THR A N 1
ATOM 1328 C CA . THR A 1 162 ? 24.969 -5.901 -11.647 1.00 78.25 162 THR A CA 1
ATOM 1329 C C . THR A 1 162 ? 24.918 -6.716 -12.934 1.00 78.25 162 THR A C 1
ATOM 1331 O O . THR A 1 162 ? 25.873 -6.646 -13.697 1.00 78.25 162 THR A O 1
ATOM 1334 N N . ASP A 1 163 ? 23.792 -7.376 -13.219 1.00 76.94 163 ASP A N 1
ATOM 1335 C CA . ASP A 1 163 ? 23.597 -8.164 -14.443 1.00 76.94 163 ASP A CA 1
ATOM 1336 C C . ASP A 1 163 ? 23.713 -7.278 -15.700 1.00 76.94 163 ASP A C 1
ATOM 1338 O O . ASP A 1 163 ? 24.372 -7.630 -16.671 1.00 76.94 163 ASP A O 1
ATOM 1342 N N . LYS A 1 164 ? 23.151 -6.061 -15.668 1.00 73.50 164 LYS A N 1
ATOM 1343 C CA . LYS A 1 164 ? 23.309 -5.100 -16.774 1.00 73.50 164 LYS A CA 1
ATOM 1344 C C . LYS A 1 164 ? 24.745 -4.618 -16.964 1.00 73.50 164 LYS A C 1
ATOM 1346 O O . LYS A 1 164 ? 25.110 -4.289 -18.087 1.00 73.50 164 LYS A O 1
ATOM 1351 N N . LEU A 1 165 ? 25.517 -4.500 -15.882 1.00 68.56 165 LEU A N 1
ATOM 1352 C CA . LEU A 1 165 ? 26.919 -4.095 -15.963 1.00 68.56 165 LEU A CA 1
ATOM 1353 C C . LEU A 1 165 ? 27.767 -5.222 -16.561 1.00 68.56 165 LEU A C 1
ATOM 1355 O O . LEU A 1 165 ? 28.579 -4.945 -17.435 1.00 68.56 165 LEU A O 1
ATOM 1359 N N . SER A 1 166 ? 27.534 -6.473 -16.144 1.00 68.31 166 SER A N 1
ATOM 1360 C CA . SER A 1 166 ? 28.239 -7.636 -16.694 1.00 68.31 166 SER A CA 1
ATOM 1361 C C . SER A 1 166 ? 27.897 -7.878 -18.162 1.00 68.31 166 SER A C 1
ATOM 1363 O O . SER A 1 166 ? 28.802 -8.104 -18.953 1.00 68.31 166 SER A O 1
ATOM 1365 N N . ASP A 1 167 ? 26.624 -7.741 -18.550 1.00 68.75 167 ASP A N 1
ATOM 1366 C CA . ASP A 1 167 ? 26.195 -7.869 -19.953 1.00 68.75 167 ASP A CA 1
ATOM 1367 C C . ASP A 1 167 ? 26.813 -6.786 -20.856 1.00 68.75 167 ASP A C 1
ATOM 1369 O O . ASP A 1 167 ? 26.917 -6.960 -22.071 1.00 68.75 167 ASP A O 1
ATOM 1373 N N . GLN A 1 168 ? 27.162 -5.630 -20.283 1.00 64.81 168 GLN A N 1
ATOM 1374 C CA . GLN A 1 168 ? 27.807 -4.535 -21.001 1.00 64.81 168 GLN A CA 1
ATOM 1375 C C . GLN A 1 168 ? 29.324 -4.746 -21.100 1.00 64.81 168 GLN A C 1
ATOM 1377 O O . GLN A 1 168 ? 29.882 -4.539 -22.170 1.00 64.81 168 GLN A O 1
ATOM 1382 N N . GLU A 1 169 ? 29.963 -5.221 -20.029 1.00 61.88 169 GLU A N 1
ATOM 1383 C CA . GLU A 1 169 ? 31.389 -5.576 -20.004 1.00 61.88 169 GLU A CA 1
ATOM 1384 C C . GLU A 1 169 ? 31.689 -6.740 -20.973 1.00 61.88 169 GLU A C 1
ATOM 1386 O O . GLU A 1 169 ? 32.624 -6.658 -21.761 1.00 61.88 169 GLU A O 1
ATOM 1391 N N . GLU A 1 170 ? 30.818 -7.754 -21.039 1.00 62.78 170 GLU A N 1
ATOM 1392 C CA . GLU A 1 170 ? 30.950 -8.888 -21.970 1.00 62.78 170 GLU A CA 1
ATOM 1393 C C . GLU A 1 170 ? 30.749 -8.487 -23.448 1.00 62.78 170 GLU A C 1
ATOM 1395 O O . GLU A 1 170 ? 31.358 -9.075 -24.338 1.00 62.78 170 GLU A O 1
ATOM 1400 N N . ARG A 1 171 ? 29.944 -7.447 -23.727 1.00 59.34 171 ARG A N 1
ATOM 1401 C CA . ARG A 1 171 ? 29.802 -6.872 -25.082 1.00 59.34 171 ARG A CA 1
ATOM 1402 C C . ARG A 1 171 ? 30.955 -5.961 -25.481 1.00 59.34 171 ARG A C 1
ATOM 1404 O O . ARG A 1 171 ? 31.254 -5.876 -26.669 1.00 59.34 171 ARG A O 1
ATOM 1411 N N . ASP A 1 172 ? 31.555 -5.257 -24.527 1.00 59.03 172 ASP A N 1
ATOM 1412 C CA . ASP A 1 172 ? 32.720 -4.404 -24.780 1.00 59.03 172 ASP A CA 1
ATOM 1413 C C . ASP A 1 172 ? 34.002 -5.248 -24.975 1.00 59.03 172 ASP A C 1
ATOM 1415 O O . ASP A 1 172 ? 34.930 -4.802 -25.655 1.00 59.03 172 ASP A O 1
ATOM 1419 N N . ASP A 1 173 ? 34.025 -6.483 -24.454 1.00 57.66 173 ASP A N 1
ATOM 1420 C CA . ASP A 1 173 ? 35.101 -7.470 -24.634 1.00 57.66 173 ASP A CA 1
ATOM 1421 C C . ASP A 1 173 ? 34.964 -8.343 -25.907 1.00 57.66 173 ASP A C 1
ATOM 1423 O O . ASP A 1 173 ? 35.919 -9.032 -26.287 1.00 57.66 173 ASP A O 1
ATOM 1427 N N . GLU A 1 174 ? 33.824 -8.316 -26.614 1.00 50.53 174 GLU A N 1
ATOM 1428 C CA . GLU A 1 174 ? 33.689 -8.954 -27.933 1.00 50.53 174 GLU A CA 1
ATOM 1429 C C . GLU A 1 174 ? 34.431 -8.120 -29.002 1.00 50.53 174 GLU A C 1
ATOM 1431 O O . GLU A 1 174 ? 34.053 -6.977 -29.280 1.00 50.53 174 GLU A O 1
ATOM 1436 N N . PRO A 1 175 ? 35.485 -8.650 -29.657 1.00 49.19 175 PRO A N 1
ATOM 1437 C CA . PRO A 1 175 ? 36.175 -7.909 -30.702 1.00 49.19 175 PRO A CA 1
ATOM 1438 C C . PRO A 1 175 ? 35.224 -7.699 -31.882 1.00 49.19 175 PRO A C 1
ATOM 1440 O O . PRO A 1 175 ? 34.667 -8.659 -32.414 1.00 49.19 175 PRO A O 1
ATOM 1443 N N . ALA A 1 176 ? 35.064 -6.441 -32.304 1.00 55.75 176 ALA A N 1
ATOM 1444 C CA . ALA A 1 176 ? 34.317 -6.078 -33.503 1.00 55.75 176 ALA A CA 1
ATOM 1445 C C . ALA A 1 176 ? 34.844 -6.877 -34.711 1.00 55.75 176 ALA A C 1
ATOM 1447 O O . ALA A 1 176 ? 35.954 -6.628 -35.189 1.00 55.75 176 ALA A O 1
ATOM 1448 N N . ALA A 1 177 ? 34.060 -7.868 -35.141 1.00 47.78 177 ALA A N 1
ATOM 1449 C CA . ALA A 1 177 ? 34.330 -8.715 -36.299 1.00 47.78 177 ALA A CA 1
ATOM 1450 C C . ALA A 1 177 ? 33.995 -8.006 -37.618 1.00 47.78 177 ALA A C 1
ATOM 1452 O O . ALA A 1 177 ? 32.986 -7.262 -37.659 1.00 47.78 177 ALA A O 1
#

Sequence (177 aa):
MSPLHKALYRKMLNANCEPDERQERMINAELARCLVWIYWISGIMMLLCLFHDKLQGNAVSAVTLTWMFIFLFIAMFTMANRLSWELTRPEHIHAETLPHYLKQYKINIFWDGVFSAALASIMGMNVIRPIYLSFILNTVFIALLKIKLYREEKAALLQILTDKLSDQEERDDEPAA

Radius of gyration: 21.87 Å; chains: 1; bounding box: 60×19×62 Å

Secondary structure (DSSP, 8-state):
--HHHHHHHHHHHT-SSPPPHHHHHHHHHHHHHHHHHHHHHHHHHHHHHHHHHHHTTPPPPHHHHHHHHHHHHHHHHHHH-HHHHHTTS-S---TTTHHHHHHHHHHHHHHHHHHHHHHHHHHHTTTSSSHHHHHHHHHHHHHHHHHHHHHHHHHHHHHHHHHHHHHHHHHHSS---

Foldseek 3Di:
DDPVVQVVVCVVVVDPDDDDPVVVLVVLLVVLVVLVVQLVVLLVQLLVQLVVCVVVVHDRDPSNVVSVVSNVVSVVVCVVPVVSVVSVPPPDDDPVCVVVVLVVVLVVLVVVLVSQLSVQLSVQVVPDPPSVVSSVVSSVVSVVVSVVVSVVVSVVSVVVNVVVVVVVVVVVPPPDD